Protein AF-A0A7K1GH41-F1 (afdb_monomer)

pLDDT: mean 86.78, std 15.46, range [41.81, 97.94]

Sequence (84 aa):
MIMTVNATVLIPGRDIYPISAKVFRSFFDNPQMALAKDNEQDMIVKEMYDRAAEQLIRKLPSIRAADIRSDEEQTSTTTDTPAT

Nearest PDB structures (foldseek):
  3j8c-assembly1_F  TM=3.026E-01  e=6.233E+00  Homo sapiens

Organism: NCBI:txid2608631

Structure (mmCIF, N/CA/C/O backbone):
data_AF-A0A7K1GH41-F1
#
_entry.id   AF-A0A7K1GH41-F1
#
loop_
_atom_site.group_PDB
_atom_site.id
_atom_site.type_symbol
_atom_site.label_atom_id
_atom_site.label_alt_id
_atom_site.label_comp_id
_atom_site.label_asym_id
_atom_site.label_entity_id
_atom_site.label_seq_id
_atom_site.pdbx_PDB_ins_code
_atom_site.Cartn_x
_atom_site.Cartn_y
_atom_site.Cartn_z
_atom_site.occupancy
_atom_site.B_iso_or_equiv
_atom_site.auth_seq_id
_atom_site.auth_comp_id
_atom_site.auth_asym_id
_atom_site.auth_atom_id
_atom_site.pdbx_PDB_model_num
ATOM 1 N N . MET A 1 1 ? -3.568 -0.041 13.541 1.00 93.31 1 MET A N 1
ATOM 2 C CA . MET A 1 1 ? -3.894 -0.664 12.243 1.00 93.31 1 MET A CA 1
ATOM 3 C C . MET A 1 1 ? -2.654 -0.775 11.373 1.00 93.31 1 MET A C 1
ATOM 5 O O . MET A 1 1 ? -1.825 0.135 11.360 1.00 93.31 1 MET A O 1
ATOM 9 N N . ILE A 1 2 ? -2.532 -1.893 10.658 1.00 96.62 2 ILE A N 1
ATOM 10 C CA . ILE A 1 2 ? -1.447 -2.154 9.708 1.00 96.62 2 ILE A CA 1
ATOM 11 C C . ILE A 1 2 ? -2.097 -2.565 8.390 1.00 96.62 2 ILE A C 1
ATOM 13 O O . ILE A 1 2 ? -2.843 -3.539 8.363 1.00 96.62 2 ILE A O 1
ATOM 17 N N . MET A 1 3 ? -1.805 -1.842 7.311 1.00 97.44 3 MET A N 1
ATOM 18 C CA . MET A 1 3 ? -2.207 -2.213 5.955 1.00 97.44 3 MET A CA 1
ATOM 19 C C . MET A 1 3 ? -0.971 -2.706 5.216 1.00 97.44 3 MET A C 1
ATOM 21 O O . MET A 1 3 ? 0.023 -1.986 5.135 1.00 97.44 3 MET A O 1
ATOM 25 N N . THR A 1 4 ? -1.025 -3.934 4.706 1.00 97.44 4 THR A N 1
ATOM 26 C CA . THR A 1 4 ? 0.037 -4.514 3.876 1.00 97.44 4 THR A CA 1
ATOM 27 C C . THR A 1 4 ? -0.524 -4.732 2.481 1.00 97.44 4 THR A C 1
ATOM 29 O O . THR A 1 4 ? -1.514 -5.442 2.331 1.00 97.44 4 THR A O 1
ATOM 32 N N . VAL A 1 5 ? 0.099 -4.119 1.480 1.00 97.38 5 VAL A N 1
ATOM 33 C CA . VAL A 1 5 ? -0.302 -4.226 0.076 1.00 97.38 5 VAL A CA 1
ATOM 34 C C . VAL A 1 5 ? 0.820 -4.905 -0.687 1.00 97.38 5 VAL A C 1
ATOM 36 O O . VAL A 1 5 ? 1.963 -4.455 -0.630 1.00 97.38 5 VAL A O 1
ATOM 39 N N . ASN A 1 6 ? 0.485 -5.977 -1.397 1.00 96.75 6 ASN A N 1
ATOM 40 C CA . ASN A 1 6 ? 1.392 -6.671 -2.300 1.00 96.75 6 ASN A CA 1
ATOM 41 C C . ASN A 1 6 ? 0.915 -6.422 -3.728 1.00 96.75 6 ASN A C 1
ATOM 43 O O . ASN A 1 6 ? -0.274 -6.556 -4.012 1.00 96.75 6 ASN A O 1
ATOM 47 N N . ALA A 1 7 ? 1.834 -6.044 -4.603 1.00 95.69 7 ALA A N 1
ATOM 48 C CA . ALA A 1 7 ? 1.566 -5.780 -6.003 1.00 95.69 7 ALA A CA 1
ATOM 49 C C . ALA A 1 7 ? 2.731 -6.276 -6.858 1.00 95.69 7 ALA A C 1
ATOM 51 O O . ALA A 1 7 ? 3.825 -6.574 -6.374 1.00 95.69 7 ALA A O 1
ATOM 52 N N . THR A 1 8 ? 2.484 -6.356 -8.154 1.00 94.44 8 THR A N 1
ATOM 53 C CA . THR A 1 8 ? 3.427 -6.923 -9.100 1.00 94.44 8 THR A CA 1
ATOM 54 C C . THR A 1 8 ? 3.401 -6.096 -10.370 1.00 94.44 8 THR A C 1
ATOM 56 O O . THR A 1 8 ? 2.329 -5.835 -10.913 1.00 94.44 8 THR A O 1
ATOM 59 N N . VAL A 1 9 ? 4.574 -5.670 -10.832 1.00 94.12 9 VAL A N 1
ATOM 60 C CA . VAL A 1 9 ? 4.729 -4.932 -12.086 1.00 94.12 9 VAL A CA 1
ATOM 61 C C . VAL A 1 9 ? 5.247 -5.888 -13.149 1.00 94.12 9 VAL A C 1
ATOM 63 O O . VAL A 1 9 ? 6.293 -6.506 -12.974 1.00 94.12 9 VAL A O 1
ATOM 66 N N . LEU A 1 10 ? 4.496 -6.012 -14.241 1.00 92.75 10 LEU A N 1
ATOM 67 C CA . LEU A 1 10 ? 4.843 -6.844 -15.387 1.00 92.75 10 LEU A CA 1
ATOM 68 C C . LEU A 1 10 ? 5.271 -5.943 -16.545 1.00 92.75 10 LEU A C 1
ATOM 70 O O . LEU A 1 10 ? 4.502 -5.082 -16.977 1.00 92.75 10 LEU A O 1
ATOM 74 N N . ILE A 1 11 ? 6.492 -6.144 -17.038 1.00 89.75 11 ILE A N 1
ATOM 75 C CA . ILE A 1 11 ? 7.029 -5.435 -18.200 1.00 89.75 11 ILE A CA 1
ATOM 76 C C . ILE A 1 11 ? 7.126 -6.451 -19.348 1.00 89.75 11 ILE A C 1
ATOM 78 O O . ILE A 1 11 ? 7.851 -7.433 -19.216 1.00 89.75 11 ILE A O 1
ATOM 82 N N . PRO A 1 12 ? 6.398 -6.274 -20.468 1.00 89.62 12 PRO A N 1
ATOM 83 C CA . PRO A 1 12 ? 6.457 -7.208 -21.591 1.00 89.62 12 PRO A CA 1
ATOM 84 C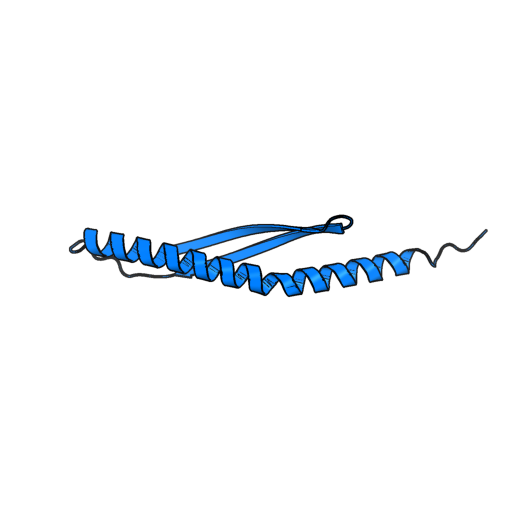 C . PRO A 1 12 ? 7.880 -7.390 -22.129 1.00 89.62 12 PRO A C 1
ATOM 86 O O . PRO A 1 12 ? 8.606 -6.414 -22.307 1.00 89.62 12 PRO A O 1
ATOM 89 N N . GLY A 1 13 ? 8.266 -8.637 -22.408 1.00 85.12 13 GLY A N 1
ATOM 90 C CA . GLY A 1 13 ? 9.624 -8.976 -22.854 1.00 85.12 13 GLY A CA 1
ATOM 91 C C . GLY A 1 13 ? 10.677 -8.961 -21.740 1.00 85.12 13 GLY A C 1
ATOM 92 O O . GLY A 1 13 ? 11.846 -9.204 -22.019 1.00 85.12 13 GLY A O 1
ATOM 93 N N . ARG A 1 14 ? 10.262 -8.701 -20.498 1.00 84.00 14 ARG A N 1
ATOM 94 C CA . ARG A 1 14 ? 11.071 -8.715 -19.278 1.00 84.00 14 ARG A CA 1
ATOM 95 C C . ARG A 1 14 ? 10.370 -9.543 -18.204 1.00 84.00 14 ARG A C 1
ATOM 97 O O . ARG A 1 14 ? 9.278 -10.072 -18.422 1.00 84.00 14 ARG A O 1
ATOM 104 N N . ASP A 1 15 ? 11.032 -9.685 -17.065 1.00 85.62 15 ASP A N 1
ATOM 105 C CA . ASP A 1 15 ? 10.516 -10.454 -15.940 1.00 85.62 15 ASP A CA 1
ATOM 106 C C . ASP A 1 15 ? 9.509 -9.648 -15.089 1.00 85.62 15 ASP A C 1
ATOM 108 O O . ASP A 1 15 ? 9.145 -8.500 -15.372 1.00 85.62 15 ASP A O 1
ATOM 112 N N . ILE A 1 16 ? 9.015 -10.299 -14.045 1.00 90.81 16 ILE A N 1
ATOM 113 C CA . ILE A 1 16 ? 8.018 -9.828 -13.106 1.00 90.81 16 ILE A CA 1
ATOM 114 C C . ILE A 1 16 ? 8.705 -9.195 -11.890 1.00 90.81 16 ILE A C 1
ATOM 116 O O . ILE A 1 16 ? 9.486 -9.837 -11.193 1.00 90.81 16 ILE A O 1
ATOM 120 N N . TYR A 1 17 ? 8.333 -7.958 -11.556 1.00 93.75 17 TYR A N 1
ATOM 121 C CA . TYR A 1 17 ? 8.926 -7.213 -10.445 1.00 93.75 17 TYR A CA 1
ATOM 122 C C . TYR A 1 17 ? 7.931 -7.072 -9.280 1.00 93.75 17 TYR A C 1
ATOM 124 O O . TYR A 1 17 ? 7.011 -6.245 -9.345 1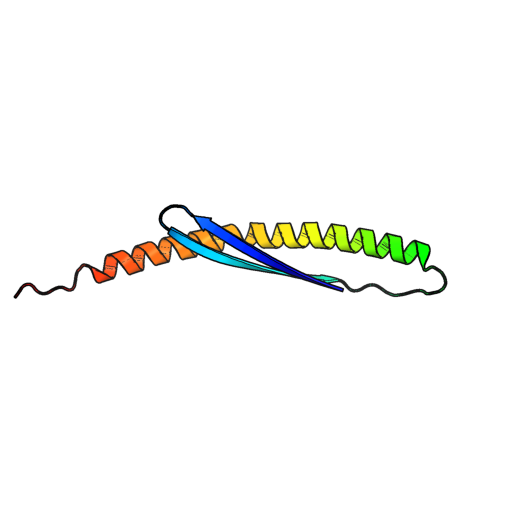.00 93.75 17 TYR A O 1
ATOM 132 N N . PRO A 1 18 ? 8.067 -7.864 -8.199 1.00 94.88 18 PRO A N 1
ATOM 133 C CA . PRO A 1 18 ? 7.197 -7.756 -7.036 1.00 94.88 18 PRO A CA 1
ATOM 134 C C . PRO A 1 18 ? 7.527 -6.506 -6.213 1.00 94.88 18 PRO A C 1
ATOM 136 O O . PRO A 1 18 ? 8.685 -6.204 -5.929 1.00 94.88 18 PRO A O 1
ATOM 139 N N . ILE A 1 19 ? 6.491 -5.798 -5.769 1.00 95.88 19 ILE A N 1
ATOM 140 C CA . ILE A 1 19 ? 6.598 -4.646 -4.874 1.00 95.88 19 ILE A CA 1
ATOM 141 C C . ILE A 1 19 ? 5.583 -4.761 -3.739 1.00 95.88 19 ILE A C 1
ATOM 143 O O . ILE A 1 19 ? 4.471 -5.254 -3.905 1.00 95.88 19 ILE A O 1
ATOM 147 N N . SER A 1 20 ? 5.952 -4.276 -2.559 1.00 96.19 20 SER A N 1
ATOM 148 C CA . SER A 1 20 ? 5.057 -4.251 -1.402 1.00 96.19 20 SER A CA 1
ATOM 149 C C . SER A 1 20 ? 5.086 -2.900 -0.702 1.00 96.19 20 SER A C 1
ATOM 151 O O . SER A 1 20 ? 6.096 -2.197 -0.731 1.00 96.19 20 SER A O 1
ATOM 153 N N . ALA A 1 21 ? 3.989 -2.520 -0.061 1.00 96.88 21 ALA A N 1
ATOM 154 C CA . ALA A 1 21 ? 3.890 -1.325 0.769 1.00 96.88 21 ALA A CA 1
ATOM 155 C C . ALA A 1 21 ? 3.274 -1.694 2.119 1.00 96.88 21 ALA A C 1
ATOM 157 O O . ALA A 1 21 ? 2.394 -2.554 2.198 1.00 96.88 21 ALA A O 1
ATOM 158 N N . LYS A 1 22 ? 3.741 -1.049 3.192 1.00 97.62 22 LYS A N 1
ATOM 159 C CA . LYS A 1 22 ? 3.184 -1.235 4.533 1.0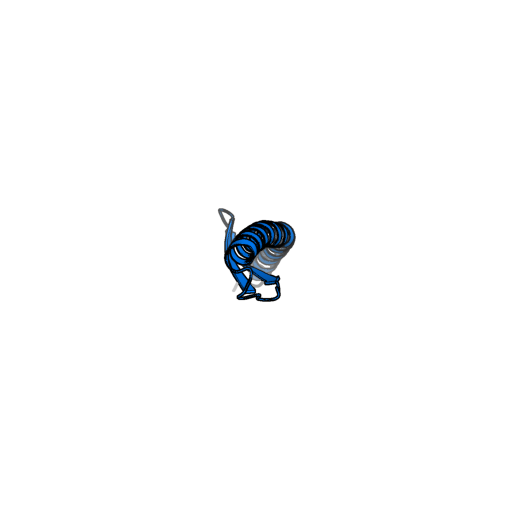0 97.62 22 LYS A CA 1
ATOM 160 C C . LYS A 1 22 ? 2.918 0.124 5.164 1.00 97.62 22 LYS A C 1
ATOM 162 O O . LYS A 1 22 ? 3.836 0.919 5.356 1.00 97.62 22 LYS A O 1
ATOM 167 N N . VAL A 1 23 ? 1.657 0.377 5.493 1.00 97.50 23 VAL A N 1
ATOM 168 C CA . VAL A 1 23 ? 1.209 1.619 6.124 1.00 97.50 23 VAL A CA 1
ATOM 169 C C . VAL A 1 23 ? 0.789 1.323 7.554 1.00 97.50 23 VAL A C 1
ATOM 171 O O . VAL A 1 23 ? 0.043 0.380 7.821 1.00 97.50 23 VAL A O 1
ATOM 174 N N . PHE A 1 24 ? 1.269 2.152 8.475 1.00 97.00 24 PHE A N 1
ATOM 175 C CA . PHE A 1 24 ? 0.959 2.071 9.894 1.00 97.00 24 PHE A CA 1
ATOM 176 C C . PHE A 1 24 ? 0.137 3.289 10.307 1.00 97.00 24 PHE A C 1
ATOM 178 O O . PHE A 1 24 ? 0.466 4.430 9.962 1.00 97.00 24 PHE A O 1
ATOM 185 N N . ARG A 1 25 ? -0.935 3.039 11.057 1.00 96.31 25 ARG A N 1
ATOM 186 C CA . ARG A 1 25 ? -1.754 4.068 11.702 1.00 96.31 25 ARG A CA 1
ATOM 187 C C . ARG A 1 25 ? -2.160 3.600 13.089 1.00 96.31 25 ARG A C 1
ATOM 189 O O . ARG A 1 25 ? -2.501 2.433 13.272 1.00 96.31 25 ARG A O 1
ATOM 196 N N . SER A 1 26 ? -2.151 4.501 14.057 1.00 94.50 26 SER A N 1
ATOM 197 C CA . SER A 1 26 ? -2.671 4.273 15.406 1.00 94.50 26 SER A CA 1
ATOM 198 C C . SER A 1 26 ? -3.776 5.280 15.688 1.00 94.50 26 SER A C 1
ATOM 200 O O . SER A 1 26 ? -3.637 6.443 15.320 1.00 94.50 26 SER A O 1
ATOM 202 N N . PHE A 1 27 ? -4.835 4.842 16.357 1.00 91.81 27 PHE A N 1
ATOM 203 C CA . PHE A 1 27 ? -5.917 5.701 16.824 1.00 91.81 27 PHE A CA 1
ATOM 204 C C . PHE A 1 27 ? -6.344 5.245 18.218 1.00 91.81 27 PHE A C 1
ATOM 206 O O . PHE A 1 27 ? -6.095 4.098 18.599 1.00 91.81 27 PHE A O 1
ATOM 213 N N . PHE A 1 28 ? -6.933 6.156 18.987 1.00 93.81 28 PHE A N 1
ATOM 214 C CA . PHE A 1 28 ? -7.432 5.860 20.326 1.00 93.81 28 PHE A CA 1
ATOM 215 C C . PHE A 1 28 ? -8.880 5.388 20.259 1.00 93.81 28 PHE A C 1
ATOM 217 O O . PHE A 1 28 ? -9.715 6.057 19.641 1.00 93.81 28 PHE A O 1
ATOM 224 N N . ASP A 1 29 ? -9.168 4.281 20.936 1.00 92.38 29 ASP A N 1
ATOM 225 C CA . ASP A 1 29 ? -10.523 3.761 21.095 1.00 92.38 29 ASP A CA 1
ATOM 226 C C . ASP A 1 29 ? -11.290 4.536 22.184 1.00 92.38 29 ASP A C 1
ATOM 228 O O . ASP A 1 29 ? -10.710 4.981 23.178 1.00 92.38 29 ASP A O 1
ATOM 232 N N . ASN A 1 30 ? -12.595 4.728 21.982 1.00 92.75 30 ASN A N 1
ATOM 233 C CA . ASN A 1 30 ? -13.498 5.327 22.962 1.00 92.75 30 ASN A CA 1
ATOM 234 C C . ASN A 1 30 ? -14.877 4.639 22.911 1.00 92.75 30 ASN A C 1
ATOM 236 O O . ASN A 1 30 ? -15.715 5.019 22.085 1.00 92.75 30 ASN A O 1
ATOM 240 N N . PRO A 1 31 ? -15.164 3.710 23.844 1.00 92.06 31 PRO A N 1
ATOM 241 C CA . PRO A 1 31 ? -16.425 2.969 23.877 1.00 92.06 31 PRO A CA 1
ATOM 242 C C . PRO A 1 31 ? -17.676 3.849 24.013 1.00 92.06 31 PRO A C 1
ATOM 244 O O . PRO A 1 31 ? -18.744 3.474 23.541 1.00 92.06 31 PRO A O 1
ATOM 247 N N . GLN A 1 32 ? -17.560 5.035 24.625 1.00 95.00 32 GLN A N 1
ATOM 248 C CA . GLN A 1 32 ? -18.685 5.970 24.786 1.00 95.00 32 GLN A CA 1
ATOM 249 C C . GLN A 1 32 ? -19.050 6.689 23.479 1.00 95.00 32 GLN A C 1
ATOM 251 O O . GLN A 1 32 ? -20.111 7.299 23.378 1.00 95.00 32 GLN A O 1
ATOM 256 N N . MET A 1 33 ? -18.173 6.636 22.473 1.00 93.50 33 MET A N 1
ATOM 257 C CA . MET A 1 33 ? -18.341 7.307 21.182 1.00 93.50 33 MET A CA 1
ATOM 258 C C . MET A 1 33 ? -18.120 6.335 20.018 1.00 93.50 33 MET A C 1
ATOM 260 O O . MET A 1 33 ? -17.570 6.723 18.988 1.00 93.50 33 MET A O 1
ATOM 264 N N . ALA A 1 34 ? -18.559 5.082 20.172 1.00 92.00 34 ALA A N 1
ATOM 265 C CA . ALA A 1 34 ? -18.324 4.013 19.201 1.00 92.00 34 ALA A CA 1
ATOM 266 C C . ALA A 1 34 ? -18.704 4.405 17.759 1.00 92.00 34 ALA A C 1
ATOM 268 O O . ALA A 1 34 ? -17.905 4.214 16.852 1.00 92.00 34 ALA A O 1
ATOM 269 N N . LEU A 1 35 ? -19.860 5.051 17.550 1.00 93.00 35 LEU A N 1
ATOM 270 C CA . LEU A 1 35 ? -20.301 5.484 16.215 1.00 93.00 35 LEU A CA 1
ATOM 271 C C . LEU A 1 35 ? -19.377 6.543 15.586 1.00 93.00 35 LEU A C 1
ATOM 273 O O . LEU A 1 35 ? -19.123 6.530 14.386 1.00 93.00 35 LEU A O 1
ATOM 277 N N . ALA A 1 36 ? -18.869 7.482 16.386 1.00 93.75 36 ALA A N 1
ATOM 278 C CA . ALA A 1 36 ? -17.932 8.484 15.885 1.00 93.75 36 ALA A CA 1
ATOM 279 C C . ALA A 1 36 ? -16.555 7.864 15.599 1.00 93.75 36 ALA A C 1
ATOM 281 O O . ALA A 1 36 ? -15.903 8.246 14.630 1.00 93.75 36 ALA A O 1
ATOM 282 N N . LYS A 1 37 ? -16.132 6.894 16.419 1.00 94.06 37 LYS A N 1
ATOM 283 C CA . LYS A 1 37 ? -14.874 6.160 16.240 1.00 94.06 37 LYS A CA 1
ATOM 284 C C . LYS A 1 37 ? -14.886 5.234 15.032 1.00 94.06 37 LYS A C 1
ATOM 286 O O . LYS A 1 37 ? -13.869 5.149 14.354 1.00 94.06 37 LYS A O 1
ATOM 291 N N . ASP A 1 38 ? -16.026 4.635 14.717 1.00 93.12 38 ASP A N 1
ATOM 292 C CA . ASP A 1 38 ? -16.221 3.864 13.489 1.00 93.12 38 ASP A CA 1
ATOM 293 C C . ASP A 1 38 ? -16.020 4.748 12.244 1.00 93.12 38 ASP A C 1
ATOM 295 O O . ASP A 1 38 ? -15.183 4.459 11.389 1.00 93.12 38 ASP A O 1
ATOM 299 N N . ASN A 1 39 ? -16.651 5.929 12.222 1.00 94.69 39 ASN A N 1
ATOM 300 C CA . ASN A 1 39 ? -16.441 6.915 11.155 1.00 94.69 39 ASN A CA 1
ATOM 301 C C . ASN A 1 39 ? -14.977 7.394 11.059 1.00 94.69 39 ASN A C 1
ATOM 303 O O . ASN A 1 39 ? -14.459 7.603 9.960 1.00 94.69 39 ASN A O 1
ATOM 307 N N . GLU A 1 40 ? -14.295 7.591 12.194 1.00 94.12 40 GLU A N 1
ATOM 308 C CA . GLU A 1 40 ? -12.864 7.929 12.223 1.00 94.12 40 GLU A CA 1
ATOM 309 C C . GLU A 1 40 ? -12.021 6.804 11.614 1.00 94.12 40 GLU A C 1
ATOM 311 O O . GLU A 1 40 ? -11.152 7.066 10.782 1.00 94.12 40 GLU A O 1
ATOM 316 N N . GLN A 1 41 ? -12.300 5.554 11.979 1.00 94.62 41 GLN A N 1
ATOM 317 C CA . GLN A 1 41 ? -11.600 4.392 11.452 1.00 94.62 41 GLN A CA 1
ATOM 318 C C . GLN A 1 41 ? -11.753 4.287 9.930 1.00 94.62 41 GLN A C 1
ATOM 320 O O . GLN A 1 41 ? -10.751 4.101 9.238 1.00 94.62 41 GLN A O 1
ATOM 325 N N . ASP A 1 42 ? -12.958 4.486 9.398 1.00 95.62 42 ASP A N 1
ATOM 326 C CA . ASP A 1 42 ? -13.214 4.498 7.954 1.00 95.62 42 ASP A CA 1
ATOM 327 C C . ASP A 1 42 ? -12.425 5.590 7.225 1.00 95.62 42 ASP A C 1
ATOM 329 O O . ASP A 1 42 ? -11.862 5.359 6.148 1.00 95.62 42 ASP A O 1
ATOM 333 N N . MET A 1 43 ? -12.339 6.786 7.813 1.00 96.12 43 MET A N 1
ATOM 334 C CA . MET A 1 43 ? -11.505 7.862 7.273 1.00 96.12 43 MET A CA 1
ATOM 335 C C . MET A 1 43 ? -10.018 7.495 7.301 1.00 96.12 43 MET A C 1
ATOM 337 O O . MET A 1 43 ? -9.318 7.719 6.312 1.00 96.12 43 MET A O 1
ATOM 341 N N . ILE A 1 44 ? -9.535 6.884 8.387 1.00 96.31 44 ILE A N 1
ATOM 342 C CA . ILE A 1 44 ? -8.142 6.433 8.491 1.00 96.31 44 ILE A CA 1
ATOM 343 C C . ILE A 1 44 ? -7.848 5.369 7.433 1.00 96.31 44 ILE A C 1
ATOM 345 O O . ILE A 1 44 ? -6.804 5.434 6.789 1.00 96.31 44 ILE A O 1
ATOM 349 N N . VAL A 1 45 ? -8.741 4.400 7.220 1.00 96.75 45 VAL A N 1
ATOM 350 C CA . VAL A 1 45 ? -8.551 3.359 6.200 1.00 96.75 45 VAL A CA 1
ATOM 351 C C . VAL A 1 45 ? -8.441 3.977 4.805 1.00 96.75 45 VAL A C 1
ATOM 353 O O . VAL A 1 45 ? -7.540 3.598 4.058 1.00 96.75 45 VAL A O 1
ATOM 356 N N . LYS A 1 46 ? -9.289 4.958 4.467 1.00 97.19 46 LYS 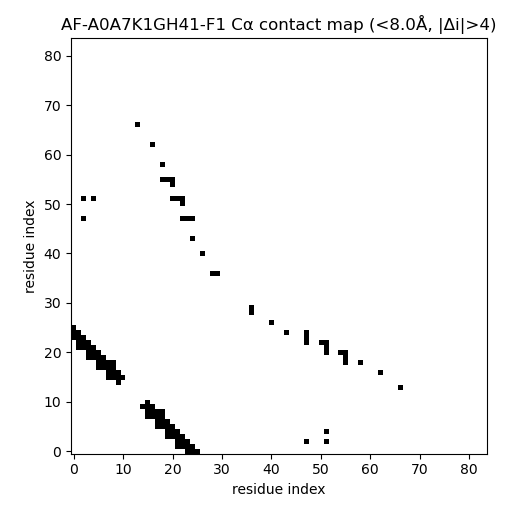A N 1
ATOM 357 C CA . LYS A 1 46 ? -9.198 5.692 3.191 1.00 97.19 46 LYS A CA 1
ATOM 358 C C . LYS A 1 46 ? -7.848 6.392 3.036 1.00 97.19 46 LYS A C 1
ATOM 360 O O . LYS A 1 46 ? -7.174 6.179 2.034 1.00 97.19 46 LYS A O 1
ATOM 365 N N . GLU A 1 47 ? -7.394 7.121 4.056 1.00 96.81 47 GLU A N 1
ATOM 366 C CA . GLU A 1 47 ? -6.070 7.755 4.014 1.00 96.81 47 GLU A CA 1
ATOM 367 C C . GLU A 1 47 ? -4.949 6.707 3.882 1.00 96.81 47 GLU A C 1
ATOM 369 O O . GLU A 1 47 ? -3.972 6.914 3.167 1.00 96.81 47 GLU A O 1
ATOM 374 N N . MET A 1 48 ? -5.072 5.548 4.538 1.00 97.94 48 MET A N 1
ATOM 375 C CA . MET A 1 48 ? -4.091 4.467 4.409 1.00 97.94 48 MET A CA 1
ATOM 376 C C . MET A 1 48 ? -4.000 3.930 2.980 1.00 97.94 48 MET A C 1
ATOM 378 O O . MET A 1 48 ? -2.888 3.624 2.547 1.00 97.94 48 MET A O 1
ATOM 382 N N . TYR A 1 49 ? -5.117 3.848 2.252 1.00 97.81 49 TYR A N 1
ATOM 383 C CA . TYR A 1 49 ? -5.115 3.481 0.835 1.00 97.81 49 TYR A CA 1
ATOM 384 C C . TYR A 1 49 ? -4.352 4.500 -0.011 1.00 97.81 49 TYR A C 1
ATOM 386 O O . TYR A 1 49 ? -3.475 4.101 -0.779 1.00 97.81 49 TYR A O 1
ATOM 394 N N . ASP A 1 50 ? -4.605 5.795 0.183 1.00 97.94 50 ASP A N 1
ATOM 395 C CA . ASP A 1 50 ? -3.903 6.857 -0.548 1.00 97.94 50 ASP A CA 1
ATOM 396 C C . ASP A 1 50 ? -2.394 6.810 -0.272 1.00 97.94 50 ASP A C 1
ATOM 398 O O . ASP A 1 50 ? -1.570 6.810 -1.188 1.00 97.94 50 ASP A O 1
ATOM 402 N N . ARG A 1 51 ? -2.007 6.647 1.000 1.00 97.44 51 ARG A N 1
ATOM 403 C CA . ARG A 1 51 ? -0.599 6.493 1.401 1.00 97.44 51 ARG A CA 1
ATOM 404 C C . ARG A 1 51 ? 0.043 5.237 0.824 1.00 97.44 51 ARG A C 1
ATOM 406 O O . ARG A 1 51 ? 1.219 5.265 0.462 1.00 97.44 51 ARG A O 1
ATOM 413 N N . ALA A 1 52 ? -0.688 4.126 0.765 1.00 97.44 52 ALA A N 1
ATOM 414 C CA . ALA A 1 52 ? -0.186 2.894 0.172 1.00 97.44 52 ALA A CA 1
ATOM 415 C C . ALA A 1 52 ? 0.034 3.071 -1.337 1.00 97.44 52 ALA A C 1
ATOM 417 O O . ALA A 1 52 ? 1.088 2.683 -1.841 1.00 97.44 52 ALA A O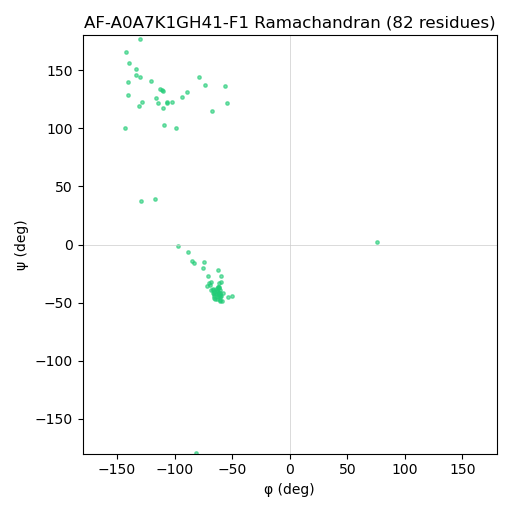 1
ATOM 418 N N . ALA A 1 53 ? -0.900 3.721 -2.037 1.00 97.44 53 ALA A N 1
ATOM 419 C CA . ALA A 1 53 ? -0.767 4.046 -3.453 1.00 97.44 53 ALA A CA 1
ATOM 420 C C . ALA A 1 53 ? 0.444 4.958 -3.714 1.00 97.44 53 ALA A C 1
ATOM 422 O O . ALA A 1 53 ? 1.278 4.633 -4.560 1.00 97.44 53 ALA A O 1
ATOM 423 N N . GLU A 1 54 ? 0.617 6.032 -2.935 1.00 97.19 54 GLU A N 1
ATOM 424 C CA . GLU A 1 54 ? 1.798 6.906 -3.003 1.00 97.19 54 GLU A CA 1
ATOM 425 C C . GLU A 1 54 ? 3.107 6.114 -2.856 1.00 97.19 54 GLU A C 1
ATOM 427 O O . GLU A 1 54 ? 4.059 6.319 -3.615 1.00 97.19 54 GLU A O 1
ATOM 432 N N . GLN A 1 55 ? 3.165 5.188 -1.892 1.00 97.12 55 GLN A N 1
ATOM 433 C CA . GLN A 1 55 ? 4.342 4.345 -1.676 1.00 97.12 55 GLN A CA 1
ATOM 434 C C . GLN A 1 55 ? 4.607 3.400 -2.850 1.00 97.12 55 GLN A C 1
ATOM 436 O O . GLN A 1 55 ? 5.767 3.229 -3.226 1.00 97.12 55 GLN A O 1
ATOM 441 N N . LEU A 1 56 ? 3.570 2.798 -3.437 1.00 96.25 56 LEU A N 1
ATOM 442 C CA . LEU A 1 56 ? 3.720 1.923 -4.602 1.00 96.25 56 LEU A CA 1
ATOM 443 C C . LEU A 1 56 ? 4.228 2.699 -5.821 1.00 96.25 56 LEU A C 1
ATOM 445 O O . LEU A 1 56 ? 5.201 2.278 -6.444 1.00 96.25 56 LEU A O 1
ATOM 449 N N . ILE A 1 57 ? 3.648 3.867 -6.114 1.00 95.88 57 ILE A N 1
ATOM 450 C CA . ILE A 1 57 ? 4.091 4.723 -7.225 1.00 95.88 57 ILE A CA 1
ATOM 451 C C . ILE A 1 57 ? 5.542 5.171 -7.030 1.00 95.88 57 ILE A C 1
ATOM 453 O O . ILE A 1 57 ? 6.347 5.105 -7.959 1.00 95.88 57 ILE A O 1
ATOM 457 N N . ARG A 1 58 ? 5.925 5.547 -5.805 1.00 96.69 58 ARG A N 1
ATOM 458 C CA . ARG A 1 58 ? 7.309 5.925 -5.485 1.00 96.69 58 ARG A CA 1
ATOM 459 C C . ARG A 1 58 ? 8.311 4.782 -5.688 1.00 96.69 58 ARG A C 1
ATOM 461 O O . ARG A 1 58 ? 9.495 5.053 -5.869 1.00 96.69 58 ARG A O 1
ATOM 468 N N . LYS A 1 59 ? 7.869 3.520 -5.679 1.00 94.69 59 LYS A N 1
ATOM 469 C CA . LYS A 1 59 ? 8.724 2.355 -5.957 1.00 94.69 59 LYS A CA 1
ATOM 470 C C . LYS A 1 59 ? 8.903 2.072 -7.450 1.00 94.69 59 LYS A C 1
ATOM 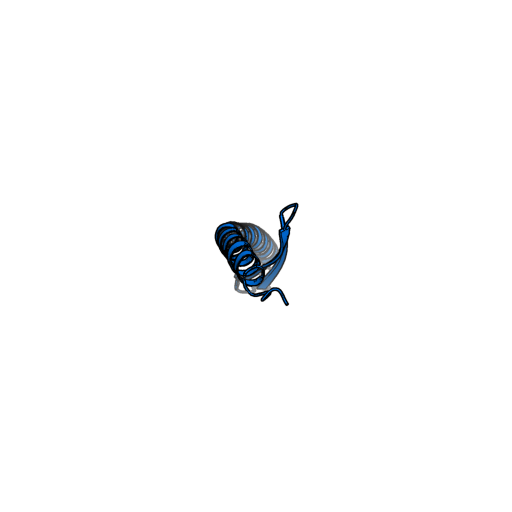472 O O . LYS A 1 59 ? 9.859 1.383 -7.801 1.00 94.69 59 LYS A O 1
ATOM 477 N N . LEU A 1 60 ? 8.083 2.634 -8.339 1.00 93.38 60 LEU A N 1
ATOM 478 C CA . LEU A 1 60 ? 8.200 2.399 -9.786 1.00 93.38 60 LEU A CA 1
ATOM 479 C C . LEU A 1 60 ? 9.576 2.771 -10.379 1.00 93.38 60 LEU A C 1
ATOM 481 O O . LEU A 1 60 ? 10.109 1.969 -11.147 1.00 93.38 60 LEU A O 1
ATOM 485 N N . PRO A 1 61 ? 10.229 3.895 -10.010 1.00 93.88 61 PRO A N 1
ATOM 486 C CA . PRO A 1 61 ? 11.575 4.195 -10.503 1.00 93.88 61 PRO A CA 1
ATOM 487 C C . PRO A 1 61 ? 12.615 3.131 -10.126 1.00 93.88 61 PRO A C 1
ATOM 489 O O . PRO A 1 61 ? 13.531 2.866 -10.902 1.00 93.88 61 PRO A O 1
ATOM 492 N N . SER A 1 62 ? 12.463 2.484 -8.963 1.00 90.94 62 SER A N 1
ATOM 493 C CA . SER A 1 62 ? 13.380 1.420 -8.533 1.00 90.94 62 SER A CA 1
ATOM 494 C C . SER A 1 62 ? 13.256 0.158 -9.388 1.00 90.94 62 SER A C 1
ATOM 496 O O . SER A 1 62 ? 14.262 -0.492 -9.654 1.00 90.94 62 SER A O 1
ATOM 498 N N . ILE A 1 63 ? 12.053 -0.134 -9.895 1.00 89.75 63 ILE A N 1
ATOM 499 C CA . ILE A 1 63 ? 11.815 -1.237 -10.833 1.00 89.75 63 ILE A CA 1
ATOM 500 C C . ILE A 1 63 ? 12.541 -0.959 -12.145 1.00 89.75 63 ILE A C 1
ATOM 502 O O . ILE A 1 63 ? 13.267 -1.814 -12.632 1.00 89.75 63 ILE A O 1
ATOM 506 N N . ARG A 1 64 ? 12.427 0.264 -12.679 1.00 85.94 64 ARG A N 1
ATOM 507 C CA . ARG A 1 64 ? 13.130 0.634 -13.914 1.00 85.94 64 ARG A CA 1
ATOM 508 C C . ARG A 1 64 ? 14.651 0.539 -13.771 1.00 85.94 64 ARG A C 1
ATOM 510 O O . ARG A 1 64 ? 15.324 0.158 -14.721 1.00 85.94 64 ARG A O 1
ATOM 517 N N . ALA A 1 65 ? 15.191 0.890 -12.606 1.00 87.50 65 ALA A N 1
ATOM 518 C CA . ALA A 1 65 ? 16.617 0.744 -12.334 1.00 87.50 65 ALA A CA 1
ATOM 519 C C . ALA A 1 65 ? 17.050 -0.731 -12.241 1.00 87.50 65 ALA A C 1
ATOM 521 O O . ALA A 1 65 ? 18.119 -1.070 -12.738 1.00 87.50 65 ALA A O 1
ATOM 522 N N . ALA A 1 66 ? 16.234 -1.596 -11.627 1.00 84.62 66 ALA A N 1
ATOM 523 C CA . ALA A 1 66 ? 16.491 -3.038 -11.584 1.00 84.62 66 ALA A CA 1
ATOM 524 C C . ALA A 1 66 ? 16.504 -3.644 -12.994 1.00 84.62 66 ALA A C 1
ATOM 526 O O . ALA A 1 66 ? 17.403 -4.401 -13.330 1.00 84.62 66 ALA A O 1
ATOM 527 N N . ASP A 1 67 ? 15.565 -3.206 -13.823 1.00 84.00 67 ASP A N 1
ATOM 528 C CA . ASP A 1 67 ? 15.367 -3.653 -15.196 1.00 84.00 67 ASP A CA 1
ATOM 529 C C . ASP A 1 67 ? 16.556 -3.342 -16.127 1.00 84.00 67 ASP A C 1
ATOM 531 O O . ASP A 1 67 ? 16.976 -4.176 -16.922 1.00 84.00 67 ASP A O 1
ATOM 535 N N . ILE A 1 68 ? 17.160 -2.157 -15.983 1.00 82.38 68 ILE A N 1
ATOM 536 C CA . ILE A 1 68 ? 18.376 -1.779 -16.727 1.00 82.38 68 ILE A CA 1
ATOM 537 C C . ILE A 1 68 ? 19.577 -2.638 -16.297 1.00 82.38 68 ILE A C 1
ATOM 539 O O . ILE A 1 68 ? 20.372 -3.041 -17.139 1.00 82.38 68 ILE A O 1
ATOM 543 N N . ARG A 1 69 ? 19.706 -2.953 -15.001 1.00 76.38 69 ARG A N 1
ATOM 544 C CA . ARG A 1 69 ? 20.806 -3.798 -14.499 1.00 76.38 69 ARG A CA 1
ATOM 545 C C . ARG A 1 69 ? 20.701 -5.235 -15.002 1.00 76.38 69 ARG A C 1
ATOM 547 O O . ARG A 1 69 ? 21.718 -5.819 -15.357 1.00 76.38 69 ARG A O 1
ATOM 554 N N . SER A 1 70 ? 19.486 -5.781 -15.071 1.00 74.81 70 SER A N 1
ATOM 555 C CA . SER A 1 70 ? 19.260 -7.105 -15.659 1.00 74.81 70 SER A CA 1
ATOM 556 C C . SER A 1 70 ? 19.656 -7.171 -17.138 1.00 74.81 70 SER A C 1
ATOM 558 O O . SER A 1 70 ? 20.167 -8.203 -17.568 1.00 74.81 70 SER A O 1
ATOM 560 N N . ASP A 1 71 ? 19.504 -6.080 -17.904 1.00 69.94 71 ASP A N 1
ATOM 561 C CA . ASP A 1 71 ? 19.996 -6.026 -19.290 1.00 69.94 71 ASP A CA 1
ATOM 562 C C . ASP A 1 71 ? 21.542 -6.065 -19.351 1.00 69.94 71 ASP A C 1
ATOM 564 O O . ASP A 1 71 ? 22.120 -6.765 -20.186 1.00 69.94 71 ASP A O 1
ATOM 568 N N . GLU A 1 72 ? 22.233 -5.335 -18.465 1.00 65.94 72 GLU A N 1
ATOM 569 C CA . GLU A 1 72 ? 23.705 -5.270 -18.421 1.00 65.94 72 GLU A CA 1
ATOM 570 C C . GLU A 1 72 ? 24.331 -6.626 -18.045 1.00 65.94 72 GLU A C 1
ATOM 572 O O . GLU A 1 72 ? 25.262 -7.089 -18.712 1.00 65.94 72 GLU A O 1
ATOM 577 N N . GLU A 1 73 ? 23.778 -7.317 -17.044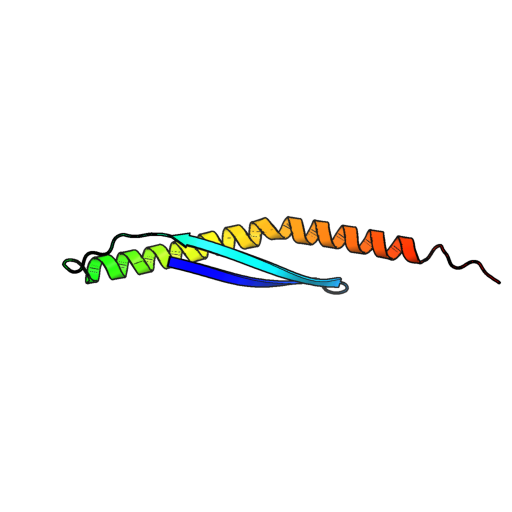 1.00 60.91 73 GLU A N 1
ATOM 578 C CA . GLU A 1 73 ? 24.236 -8.654 -16.637 1.00 60.91 73 GLU A CA 1
ATOM 579 C C . GLU A 1 73 ? 24.067 -9.683 -17.769 1.00 60.91 73 GLU A C 1
ATOM 581 O O . GLU A 1 73 ? 24.955 -10.511 -18.000 1.00 60.91 73 GLU A O 1
ATOM 586 N N . GLN A 1 74 ? 22.991 -9.581 -18.555 1.00 57.62 74 GLN A N 1
ATOM 587 C CA . GLN A 1 74 ? 22.732 -10.492 -19.669 1.00 57.62 74 GLN A CA 1
ATOM 588 C C . GLN A 1 74 ? 23.712 -10.301 -20.840 1.00 57.62 74 GLN A C 1
ATOM 590 O O . GLN A 1 74 ? 24.110 -11.283 -21.466 1.00 57.62 74 GLN A O 1
ATOM 595 N N . THR A 1 75 ? 24.185 -9.075 -21.100 1.00 55.16 75 THR A N 1
ATOM 596 C CA . THR A 1 75 ? 25.200 -8.825 -22.147 1.00 55.16 75 THR A CA 1
ATOM 597 C C . THR A 1 75 ? 26.597 -9.343 -21.791 1.00 55.16 75 THR A C 1
ATOM 599 O O . THR A 1 75 ? 27.351 -9.728 -22.687 1.00 55.16 75 THR A O 1
ATOM 602 N N . SER A 1 76 ? 26.929 -9.431 -20.498 1.00 56.94 76 SER A N 1
ATOM 603 C CA . SER A 1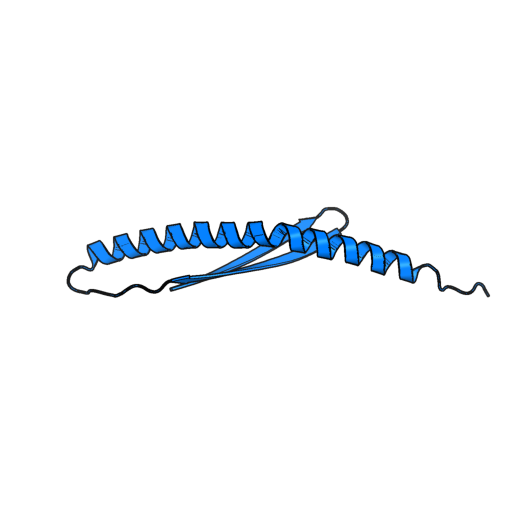 76 ? 28.257 -9.851 -20.023 1.00 56.94 76 SER A CA 1
ATOM 604 C C . SER A 1 76 ? 28.532 -11.360 -20.141 1.00 56.94 76 SER A C 1
ATOM 606 O O . SER A 1 76 ? 29.688 -11.774 -20.200 1.00 56.94 76 SER A O 1
ATOM 608 N N . THR A 1 77 ? 27.489 -12.192 -20.255 1.00 47.59 77 THR A N 1
ATOM 609 C CA . THR A 1 77 ? 27.633 -13.663 -20.306 1.00 47.59 77 THR A CA 1
ATOM 610 C C . THR A 1 77 ? 27.917 -14.192 -21.726 1.00 47.59 77 THR A C 1
ATOM 612 O O . THR A 1 77 ? 28.350 -15.327 -21.896 1.00 47.59 77 THR A O 1
ATOM 615 N N . THR A 1 78 ? 27.732 -13.377 -22.771 1.00 51.28 78 THR A N 1
ATOM 616 C CA . THR A 1 78 ? 27.895 -13.806 -24.179 1.00 51.28 78 THR A CA 1
ATOM 617 C C . THR A 1 78 ? 29.312 -13.679 -24.751 1.00 51.28 78 THR A C 1
ATOM 619 O O . THR A 1 78 ? 29.548 -14.137 -25.867 1.00 51.28 78 THR A O 1
ATOM 622 N N . THR A 1 79 ? 30.266 -13.085 -24.029 1.00 52.50 79 THR A N 1
ATOM 623 C CA . THR A 1 79 ? 31.639 -12.855 -24.530 1.00 52.50 79 THR A CA 1
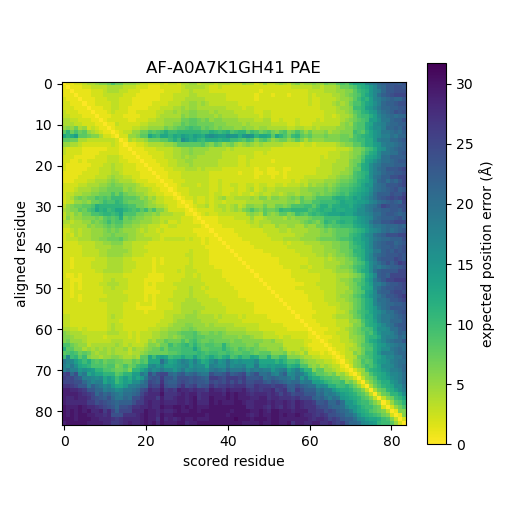ATOM 624 C C . THR A 1 79 ? 32.679 -13.897 -24.116 1.00 52.50 79 THR A C 1
ATOM 626 O O . THR A 1 79 ? 33.814 -13.794 -24.568 1.00 52.50 79 THR A O 1
ATOM 629 N N . ASP A 1 80 ? 32.318 -14.916 -23.330 1.00 52.50 80 ASP A N 1
ATOM 630 C CA . ASP A 1 80 ? 33.284 -15.878 -22.764 1.00 52.50 80 ASP A CA 1
ATOM 631 C C . ASP A 1 80 ? 33.066 -17.328 -23.246 1.00 52.50 80 ASP A C 1
ATOM 633 O O . ASP A 1 80 ? 33.188 -18.292 -22.493 1.00 52.50 80 ASP A O 1
ATOM 637 N N . THR A 1 81 ? 32.732 -17.512 -24.530 1.00 52.03 81 THR A N 1
ATOM 638 C CA . THR A 1 81 ? 32.916 -18.818 -25.193 1.00 52.03 81 THR A CA 1
ATOM 639 C C . THR A 1 81 ? 34.217 -18.782 -25.997 1.00 52.03 81 THR A C 1
ATOM 641 O O . THR A 1 81 ? 34.220 -18.237 -27.104 1.00 52.03 81 THR A O 1
ATOM 644 N N . PRO A 1 82 ? 35.335 -19.339 -25.492 1.00 50.53 82 PRO A N 1
ATOM 645 C CA . PRO A 1 82 ? 36.503 -19.563 -26.325 1.00 50.53 82 PRO A CA 1
ATOM 646 C C . PRO A 1 82 ? 36.143 -20.635 -27.356 1.00 50.53 82 PRO A C 1
ATOM 648 O O . PRO A 1 82 ? 35.836 -21.778 -27.013 1.00 50.53 82 PRO A O 1
ATOM 651 N N . ALA A 1 83 ? 36.138 -20.238 -28.628 1.00 46.34 83 ALA A N 1
ATOM 652 C CA . ALA A 1 83 ? 36.039 -21.158 -29.750 1.00 46.34 83 ALA A CA 1
ATOM 653 C C . ALA A 1 83 ? 37.159 -22.207 -29.636 1.00 46.34 83 ALA A C 1
ATOM 655 O O . ALA A 1 83 ? 38.336 -21.847 -29.569 1.00 46.34 83 ALA A O 1
ATOM 656 N N . THR A 1 84 ? 36.776 -23.483 -29.570 1.00 41.81 84 THR A N 1
ATOM 657 C CA . THR A 1 84 ? 37.670 -24.629 -29.792 1.00 41.81 84 THR A CA 1
ATOM 658 C C . THR A 1 84 ? 37.480 -25.120 -31.215 1.00 41.81 84 THR A C 1
ATOM 660 O O . THR A 1 84 ? 36.307 -25.157 -31.655 1.00 41.81 84 THR A O 1
#

Solvent-accessible surface area (backbone atoms only — not comparable to full-atom values): 5239 Å² total; per-residue (Å²): 92,78,50,77,48,80,50,72,48,78,45,90,100,58,69,75,47,78,47,73,33,76,40,79,52,84,82,84,88,52,85,94,43,49,73,62,50,51,56,50,49,56,52,51,52,54,53,44,51,54,54,37,49,53,48,51,60,68,45,50,66,58,51,57,55,52,55,55,48,56,54,55,60,60,63,64,68,73,77,77,72,80,87,127

Radius of gyration: 21.91 Å; Cα contacts (8 Å, |Δi|>4): 57; chains: 1; bounding box: 58×33×55 Å

InterPro domains:
  IPR007485 LPS-assembly lipoprotein LptE [PF04390] (1-60)
  IPR007485 LPS-assembly lipoprotein LptE [PTHR38098] (1-81)

Mean predicted aligned error: 8.52 Å

Secondary structure (DSSP, 8-state):
-EEEEEEEEE-TTS-EEEEEEEEE------GGGHHHHHHHHHHHHHHHHHHHHHHHHHHHHHHHHHHHHHHHHHHHGGG-----

Foldseek 3Di:
DKDKDKDWDDDPVDDIDIDIDIDDDDDDDDPVPNVVVVVVVVVVVVVSVVVRVVVVVVCVVVVVVVRVVVVVVVVVVPPPDDDD